Protein AF-A0A8S2A8Z5-F1 (afdb_monomer_lite)

Foldseek 3Di:
DDDDDDDDDDPDDPPPPPPDPPPPPPVFWDDDPPAQQFQHFPVDPHRNPDDPDDQDPVQPDPPPDDDDDDNGDTPCPQVVVCVVNRVDRDRGHWCVSPDVDTD

Sequence (103 aa):
MNNSKKRRTYNEPPRRERKPNTAIANDQLIYLPKEMIGFGVPNRPGLMMNRAVPVPDIACGPPFFYYENVAMAPKGVWATISNHLYDIVPEFVDSKHFCAAAR

Radius of gyration: 22.05 Å; chains: 1; bounding box: 33×82×34 Å

Secondary structure (DSSP, 8-state):
-----------PPPP--------S-GGGB----SS-BTT--TTSS----S-SSPPPGGGSSSSP------SSPBTTHHHHHHHHTTTPPPP-B-GGGTSSS--

Structure (mmCIF, N/CA/C/O backbone):
data_AF-A0A8S2A8Z5-F1
#
_entry.id   AF-A0A8S2A8Z5-F1
#
loop_
_atom_site.group_PDB
_atom_site.id
_atom_site.type_symbol
_atom_site.label_atom_id
_atom_site.label_alt_id
_atom_site.label_comp_id
_atom_site.label_asym_id
_atom_site.label_entity_id
_atom_site.label_seq_id
_atom_site.pdbx_PDB_ins_code
_atom_site.Cartn_x
_atom_site.Cartn_y
_atom_site.Cartn_z
_atom_site.occupancy
_atom_site.B_iso_or_equiv
_atom_site.auth_seq_id
_atom_site.auth_comp_id
_atom_site.auth_asym_id
_atom_site.auth_atom_id
_atom_site.pdbx_PDB_model_num
ATOM 1 N N . MET A 1 1 ? 18.691 63.152 19.638 1.00 37.72 1 MET A N 1
ATOM 2 C CA . MET A 1 1 ? 17.742 62.797 18.559 1.00 37.72 1 MET A CA 1
ATOM 3 C C . MET A 1 1 ? 18.019 61.358 18.143 1.00 37.72 1 MET A C 1
ATOM 5 O O . MET A 1 1 ? 18.866 61.140 17.291 1.00 37.72 1 MET A O 1
ATOM 9 N N . ASN A 1 2 ? 17.369 60.374 18.773 1.00 34.19 2 ASN A N 1
ATOM 10 C CA . ASN A 1 2 ? 17.593 58.959 18.456 1.00 34.19 2 ASN A CA 1
ATOM 11 C C . ASN A 1 2 ? 16.359 58.412 17.739 1.00 34.19 2 ASN A C 1
ATOM 13 O O . ASN A 1 2 ? 15.273 58.336 18.310 1.00 34.19 2 ASN A O 1
ATOM 17 N N . ASN A 1 3 ? 16.535 58.114 16.454 1.00 35.22 3 ASN A N 1
ATOM 18 C CA . ASN A 1 3 ? 15.468 57.763 15.530 1.00 35.22 3 ASN A CA 1
ATOM 19 C C . ASN A 1 3 ? 15.113 56.273 15.677 1.00 35.22 3 ASN A C 1
ATOM 21 O O . ASN A 1 3 ? 15.963 55.398 15.513 1.00 35.22 3 ASN A O 1
ATOM 25 N N . SER A 1 4 ? 13.855 55.990 16.011 1.00 41.72 4 SER A N 1
ATOM 26 C CA . SER A 1 4 ? 13.337 54.645 16.254 1.00 41.72 4 SER A CA 1
ATOM 27 C C . SER A 1 4 ? 13.016 53.942 14.930 1.00 41.72 4 SER A C 1
ATOM 29 O O . SER A 1 4 ? 12.111 54.337 14.198 1.00 41.72 4 SER A O 1
ATOM 31 N N . LYS A 1 5 ? 13.731 52.861 14.600 1.00 48.22 5 LYS A N 1
ATOM 32 C CA . LYS A 1 5 ? 13.345 51.973 13.490 1.00 48.22 5 LYS A CA 1
ATOM 33 C C . LYS A 1 5 ? 12.554 50.789 14.043 1.00 48.22 5 LYS A C 1
ATOM 35 O O . LYS A 1 5 ? 13.109 49.799 14.508 1.00 48.22 5 LYS A O 1
ATOM 40 N N . LYS A 1 6 ? 11.226 50.952 14.015 1.00 43.53 6 LYS A N 1
ATOM 41 C CA . LYS A 1 6 ? 10.204 49.940 14.317 1.00 43.53 6 LYS A CA 1
ATOM 42 C C . LYS A 1 6 ? 10.473 48.639 13.547 1.00 43.53 6 LYS A C 1
ATOM 44 O O . LYS A 1 6 ? 10.480 48.631 12.318 1.00 43.53 6 LYS A O 1
ATOM 49 N N . ARG A 1 7 ? 10.629 47.538 14.286 1.00 43.56 7 ARG A N 1
ATOM 50 C CA . ARG A 1 7 ? 10.547 46.161 13.780 1.00 43.56 7 ARG A CA 1
ATOM 51 C C . ARG A 1 7 ? 9.147 45.927 13.199 1.00 43.56 7 ARG A C 1
ATOM 53 O O . ARG A 1 7 ? 8.162 46.065 13.917 1.00 43.56 7 ARG A O 1
ATOM 60 N N . ARG A 1 8 ? 9.054 45.582 11.912 1.00 41.84 8 ARG A N 1
ATOM 61 C CA . ARG A 1 8 ? 7.843 44.999 11.313 1.00 41.84 8 ARG A CA 1
ATOM 62 C C . ARG A 1 8 ? 7.920 43.484 11.493 1.00 41.84 8 ARG A C 1
ATOM 64 O O . ARG A 1 8 ? 8.573 42.806 10.710 1.00 41.84 8 ARG A O 1
ATOM 71 N N . THR A 1 9 ? 7.300 42.966 12.544 1.00 45.22 9 THR A N 1
ATOM 72 C CA . THR A 1 9 ? 6.952 41.547 12.645 1.00 45.22 9 THR A CA 1
ATOM 73 C C . THR A 1 9 ? 5.734 41.311 11.760 1.00 45.22 9 THR A C 1
ATOM 75 O O . THR A 1 9 ? 4.668 41.873 12.001 1.00 45.22 9 THR A O 1
ATOM 78 N N . TYR A 1 10 ? 5.909 40.541 10.688 1.00 43.34 10 TYR A N 1
ATOM 79 C CA . TYR A 1 10 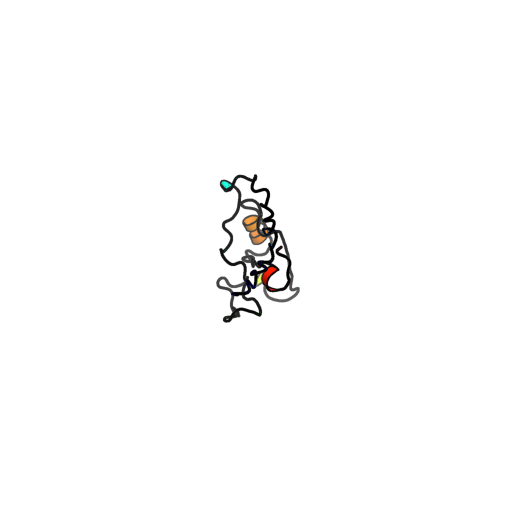? 4.793 40.047 9.891 1.00 43.34 10 TYR A CA 1
ATOM 80 C C . TYR A 1 10 ? 4.011 39.053 10.755 1.00 43.34 10 TYR A C 1
ATOM 82 O O . TYR A 1 10 ? 4.560 38.049 11.200 1.00 43.34 10 TYR A O 1
ATOM 90 N N . ASN A 1 11 ? 2.747 39.368 11.032 1.00 53.38 11 ASN A N 1
ATOM 91 C CA . ASN A 1 11 ? 1.810 38.442 11.656 1.00 53.38 11 ASN A CA 1
ATOM 92 C C . ASN A 1 11 ? 1.487 37.343 10.635 1.00 53.38 11 ASN A C 1
ATOM 94 O O . ASN A 1 11 ? 0.604 37.526 9.796 1.00 53.38 11 ASN A O 1
ATOM 98 N N . GLU A 1 12 ? 2.209 36.224 10.669 1.00 53.59 12 GLU A N 1
ATOM 99 C CA . GLU A 1 12 ? 1.759 35.015 9.979 1.00 53.59 12 GLU A CA 1
ATOM 100 C C . GLU A 1 12 ? 0.487 34.504 10.674 1.00 53.59 12 GLU A C 1
ATOM 102 O O . GLU A 1 12 ? 0.483 34.340 11.899 1.00 53.59 12 GLU A O 1
ATOM 107 N N . PRO A 1 13 ? -0.621 34.278 9.946 1.00 51.59 13 PRO A N 1
ATOM 108 C CA . PRO A 1 13 ? -1.799 33.678 10.546 1.00 51.59 13 PRO A CA 1
ATOM 109 C C . PRO A 1 13 ? -1.473 32.239 10.981 1.00 51.59 13 PRO A C 1
ATOM 111 O O . PRO A 1 13 ? -0.754 31.531 10.269 1.00 51.59 13 PRO A O 1
ATOM 114 N N . PRO A 1 14 ? -2.002 31.776 12.128 1.00 54.38 14 PRO A N 1
ATOM 115 C CA . PRO A 1 14 ? -1.741 30.431 12.618 1.00 54.38 14 PRO A CA 1
ATOM 116 C C . PRO A 1 14 ? -2.168 29.409 11.563 1.00 54.38 14 PRO A C 1
ATOM 118 O O . PRO A 1 14 ? -3.273 29.484 11.013 1.00 54.38 14 PRO A O 1
ATOM 121 N N . ARG A 1 15 ? -1.277 28.452 11.274 1.00 59.84 15 ARG A N 1
ATOM 122 C CA . ARG A 1 15 ? -1.579 27.313 10.403 1.00 59.84 15 ARG A CA 1
ATOM 123 C C . ARG A 1 15 ? -2.863 26.668 10.916 1.00 59.84 15 ARG A C 1
ATOM 125 O O . ARG A 1 15 ? -2.924 26.229 12.061 1.00 59.84 15 ARG A O 1
ATOM 132 N N . ARG A 1 16 ? -3.901 26.634 10.077 1.00 57.25 16 ARG A N 1
ATOM 133 C CA . ARG A 1 16 ? -5.117 25.870 10.361 1.00 57.25 16 ARG A CA 1
ATOM 134 C C . ARG A 1 16 ? -4.736 24.396 10.386 1.00 57.25 16 ARG A C 1
ATOM 136 O O . ARG A 1 16 ? -4.719 23.743 9.346 1.00 57.25 16 ARG A O 1
ATOM 143 N N . GLU A 1 17 ? -4.434 23.880 11.569 1.00 58.16 17 GLU A N 1
ATOM 144 C CA . GLU A 1 17 ? -4.463 22.449 11.821 1.00 58.16 17 GLU A CA 1
ATOM 145 C C . GLU A 1 17 ? -5.900 21.989 11.576 1.00 58.16 17 GLU A C 1
ATOM 147 O O . GLU A 1 17 ? -6.806 22.223 12.379 1.00 58.16 17 GLU A O 1
ATOM 152 N N . ARG A 1 18 ? -6.142 21.385 10.409 1.00 57.41 18 ARG A N 1
ATOM 153 C CA . ARG A 1 18 ? -7.344 20.583 10.211 1.00 57.41 18 ARG A CA 1
ATOM 154 C C . ARG A 1 18 ? -7.235 19.433 11.198 1.00 57.41 18 ARG A C 1
ATOM 156 O O . ARG A 1 18 ? -6.482 18.496 10.961 1.00 57.41 18 ARG A O 1
ATOM 163 N N . LYS A 1 19 ? -7.966 19.524 12.308 1.00 53.50 19 LYS A N 1
ATOM 164 C CA . LYS A 1 19 ? -8.211 18.368 13.162 1.00 53.50 19 LYS A CA 1
ATOM 165 C C . LYS A 1 19 ? -8.945 17.341 12.294 1.00 53.50 19 LYS A C 1
ATOM 167 O O . LYS A 1 19 ? -10.035 17.664 11.816 1.00 53.50 19 LYS A O 1
ATOM 172 N N . PRO A 1 20 ? -8.365 16.164 12.010 1.00 51.81 20 PRO A N 1
ATOM 173 C CA . PRO A 1 20 ? -9.142 15.098 11.407 1.00 51.81 20 PRO A CA 1
ATOM 174 C C . PRO A 1 20 ? -10.270 14.755 12.386 1.00 51.81 20 PRO A C 1
ATOM 176 O O . PRO A 1 20 ? -10.064 14.777 13.599 1.00 51.81 20 PRO A O 1
ATOM 179 N N . ASN A 1 21 ? -11.471 14.498 11.872 1.00 46.06 21 ASN A N 1
ATOM 180 C CA . ASN A 1 21 ? -12.601 14.048 12.681 1.00 46.06 21 ASN A CA 1
ATOM 181 C C . ASN A 1 21 ? -12.297 12.643 13.233 1.00 46.06 21 ASN A C 1
ATOM 183 O O . ASN A 1 21 ? -12.734 11.638 12.683 1.00 46.06 21 ASN A O 1
ATOM 187 N N . THR A 1 22 ? -11.532 12.560 14.319 1.00 51.75 22 THR A N 1
ATOM 188 C CA . THR A 1 22 ? -11.303 11.349 15.114 1.00 51.75 22 THR A CA 1
ATOM 189 C C . THR A 1 22 ? -12.501 11.117 16.032 1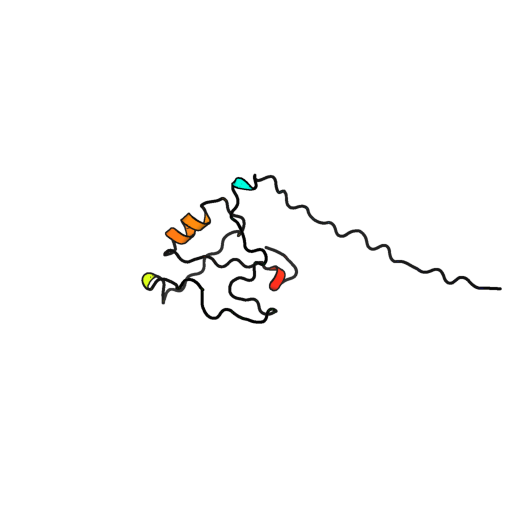.00 51.75 22 THR A C 1
ATOM 191 O O . THR A 1 22 ? -12.424 11.249 17.248 1.00 51.75 22 THR A O 1
ATOM 194 N N . ALA A 1 23 ? -13.646 10.792 15.433 1.00 43.50 23 ALA A N 1
ATOM 195 C CA . ALA A 1 23 ? -14.818 10.276 16.142 1.00 43.50 23 ALA A CA 1
ATOM 196 C C . ALA A 1 23 ? -15.100 8.814 15.755 1.00 43.50 23 ALA A C 1
ATOM 198 O O . ALA A 1 23 ? -16.245 8.375 15.730 1.00 43.50 23 ALA A O 1
ATOM 199 N N . ILE A 1 24 ? -14.048 8.057 15.438 1.00 49.19 24 ILE A N 1
ATOM 200 C CA . ILE A 1 24 ? -14.096 6.597 15.372 1.00 49.19 24 ILE A CA 1
ATOM 201 C C . ILE A 1 24 ? -13.273 6.126 16.562 1.00 49.19 24 ILE A C 1
ATOM 203 O O . ILE A 1 24 ? -12.100 6.476 16.673 1.00 49.19 24 ILE A O 1
ATOM 207 N N . ALA A 1 25 ? -13.920 5.425 17.492 1.00 45.88 25 ALA A N 1
ATOM 208 C CA . ALA A 1 25 ? -13.298 4.910 18.702 1.00 45.88 25 ALA A CA 1
ATOM 209 C C . ALA A 1 25 ? -11.963 4.226 18.360 1.00 45.88 25 ALA A C 1
ATOM 211 O O . ALA A 1 25 ? -11.931 3.286 17.564 1.00 45.88 25 ALA A O 1
ATOM 212 N N . ASN A 1 26 ? -10.872 4.720 18.951 1.00 53.66 26 ASN A N 1
ATOM 213 C CA . ASN A 1 26 ? -9.504 4.261 18.688 1.00 53.66 26 ASN A CA 1
ATOM 214 C C . ASN A 1 26 ? -9.331 2.734 18.842 1.00 53.66 26 ASN A C 1
ATOM 216 O O . ASN A 1 26 ? -8.441 2.165 18.219 1.00 53.66 26 ASN A O 1
ATOM 220 N N . ASP A 1 27 ? -10.209 2.061 19.593 1.00 56.19 27 ASP A N 1
ATOM 221 C CA . ASP A 1 27 ? -10.198 0.606 19.813 1.00 56.19 27 ASP A CA 1
ATOM 222 C C . ASP A 1 27 ? -10.510 -0.239 18.563 1.00 56.19 27 ASP A C 1
ATOM 224 O O . ASP A 1 27 ? -10.260 -1.447 18.547 1.00 56.19 27 ASP A O 1
ATOM 228 N N . GLN A 1 28 ? -11.056 0.375 17.509 1.00 61.28 28 GLN A N 1
ATOM 229 C CA . GLN A 1 28 ? -11.414 -0.292 16.252 1.00 61.28 28 GLN A CA 1
ATOM 230 C C . GLN A 1 28 ? -10.402 -0.044 15.127 1.00 61.28 28 GLN A C 1
ATOM 232 O O . GLN A 1 28 ? -10.585 -0.586 14.044 1.00 61.28 28 GLN A O 1
ATOM 237 N N . LEU A 1 29 ? -9.358 0.765 15.325 1.00 65.62 29 LEU A N 1
ATOM 238 C CA . LEU A 1 29 ? -8.387 1.092 14.274 1.00 65.62 29 LEU A CA 1
ATOM 239 C C . LEU A 1 29 ? -7.102 0.270 14.429 1.00 65.62 29 LEU A C 1
ATOM 241 O O . LEU A 1 29 ? -6.677 -0.061 15.535 1.00 65.62 29 LEU A O 1
ATOM 245 N N . ILE A 1 30 ? -6.487 -0.094 13.304 1.00 76.31 30 ILE A N 1
ATOM 246 C CA . ILE A 1 30 ? -5.209 -0.813 13.304 1.00 76.31 30 ILE A CA 1
ATOM 247 C C . ILE A 1 30 ? -4.051 0.084 13.772 1.00 76.31 30 ILE A C 1
ATOM 249 O O . ILE A 1 30 ? -4.049 1.293 13.534 1.00 76.31 30 ILE A O 1
ATOM 253 N N . TYR A 1 31 ? -3.037 -0.514 14.408 1.00 75.31 31 TYR A N 1
ATOM 254 C CA . TYR A 1 31 ? -1.802 0.192 14.753 1.00 75.31 31 TYR A CA 1
ATOM 255 C C . TYR A 1 31 ? -0.954 0.390 13.491 1.00 75.31 31 TYR A C 1
ATOM 257 O O . TYR A 1 31 ? -0.337 -0.552 12.993 1.00 75.31 31 TYR A O 1
ATOM 265 N N . LEU A 1 32 ? -0.953 1.612 12.961 1.00 84.50 32 LEU A N 1
ATOM 266 C CA . LEU A 1 32 ? -0.121 2.000 11.825 1.00 84.50 32 LEU A CA 1
ATOM 267 C C . LEU A 1 32 ? 1.303 2.361 12.286 1.00 84.50 32 LEU A C 1
ATOM 269 O O . LEU A 1 32 ? 1.475 2.895 13.388 1.00 84.50 32 LEU A O 1
ATOM 273 N N . PRO A 1 33 ? 2.332 2.126 11.451 1.00 85.19 33 PRO A N 1
ATOM 274 C CA . PRO A 1 33 ? 3.681 2.607 11.724 1.00 85.19 33 PRO A CA 1
ATOM 275 C C . PRO A 1 33 ? 3.704 4.123 11.953 1.00 85.19 33 PRO A C 1
ATOM 277 O O . PRO A 1 33 ? 3.043 4.878 11.242 1.00 85.19 33 PRO A O 1
ATOM 280 N N . LYS A 1 34 ? 4.522 4.582 12.909 1.00 83.38 34 LYS A N 1
ATOM 281 C CA . LYS A 1 34 ? 4.683 6.018 13.211 1.00 83.38 34 LYS A CA 1
ATOM 282 C C . LYS A 1 34 ? 5.122 6.827 11.984 1.00 83.38 34 LYS A C 1
ATOM 284 O O . LYS A 1 34 ? 4.716 7.975 11.820 1.00 83.38 34 LYS A O 1
ATOM 289 N N . GLU A 1 35 ? 5.951 6.229 11.132 1.00 86.88 35 GLU A N 1
ATOM 290 C CA . GLU A 1 35 ? 6.344 6.788 9.842 1.00 86.88 35 GLU A CA 1
ATOM 291 C C . GLU A 1 35 ? 5.920 5.832 8.722 1.00 86.88 35 GLU A C 1
ATOM 293 O O . GLU A 1 35 ? 6.455 4.733 8.597 1.00 86.88 35 GLU A O 1
ATOM 298 N N . MET A 1 36 ? 4.951 6.253 7.908 1.00 91.56 36 MET A N 1
ATOM 299 C CA . MET A 1 36 ? 4.447 5.490 6.763 1.00 91.56 36 MET A CA 1
ATOM 300 C C . MET A 1 36 ? 5.332 5.732 5.536 1.00 91.56 36 MET A C 1
ATOM 302 O O . MET A 1 36 ? 4.996 6.520 4.653 1.00 91.56 36 MET A O 1
ATOM 306 N N . ILE A 1 37 ? 6.494 5.084 5.518 1.00 91.69 37 ILE A N 1
ATOM 307 C CA . ILE A 1 37 ? 7.473 5.159 4.419 1.00 91.69 37 ILE A CA 1
ATOM 308 C C . ILE A 1 37 ? 7.487 3.901 3.537 1.00 91.69 37 ILE A C 1
ATOM 310 O O . ILE A 1 37 ? 8.343 3.791 2.663 1.00 91.69 37 ILE A O 1
ATOM 314 N N . GLY A 1 38 ? 6.571 2.956 3.768 1.00 90.75 38 GLY A N 1
ATOM 315 C CA . GLY A 1 38 ? 6.533 1.681 3.053 1.00 90.75 38 GLY A CA 1
ATOM 316 C C . GLY A 1 38 ? 7.853 0.910 3.144 1.00 90.75 38 GLY A C 1
ATOM 317 O O . GLY A 1 38 ? 8.497 0.883 4.195 1.00 90.75 38 GLY A O 1
ATOM 318 N N . PHE A 1 39 ? 8.272 0.316 2.027 1.00 89.62 39 PHE A N 1
ATOM 319 C CA . PHE A 1 39 ? 9.590 -0.305 1.850 1.00 89.62 39 PHE A CA 1
ATOM 320 C C . PHE A 1 39 ? 10.676 0.701 1.436 1.00 89.62 39 PHE A C 1
ATOM 322 O O . PHE A 1 39 ? 11.832 0.335 1.225 1.00 89.62 39 PHE A O 1
ATOM 329 N N . GLY A 1 40 ? 10.344 1.986 1.342 1.00 89.56 40 GLY A N 1
ATOM 330 C CA . GLY A 1 40 ? 11.295 3.046 1.048 1.00 89.56 40 GLY A CA 1
ATOM 331 C C . GLY A 1 40 ? 10.655 4.209 0.303 1.00 89.56 40 GLY A C 1
ATOM 332 O O . GLY A 1 40 ? 9.751 4.039 -0.509 1.00 89.56 40 GLY A O 1
ATOM 333 N N . VAL A 1 41 ? 11.177 5.412 0.546 1.00 90.00 41 VAL A N 1
ATOM 334 C CA . VAL A 1 41 ? 10.797 6.633 -0.178 1.00 90.00 41 VAL A CA 1
ATOM 335 C C . VAL A 1 41 ? 12.052 7.343 -0.696 1.00 90.00 41 VAL A C 1
ATOM 337 O O . VAL A 1 41 ? 13.097 7.254 -0.050 1.00 90.00 41 VAL A O 1
ATOM 340 N N . PRO A 1 42 ? 11.978 8.100 -1.807 1.00 87.69 42 PRO A N 1
ATOM 341 C CA . PRO A 1 42 ? 13.161 8.680 -2.456 1.00 87.69 42 PRO A CA 1
ATOM 342 C C . PRO A 1 42 ? 14.028 9.572 -1.555 1.00 87.69 42 PRO A C 1
ATOM 344 O O . PRO A 1 42 ? 15.242 9.628 -1.715 1.00 87.69 42 PRO A O 1
ATOM 347 N N . ASN A 1 43 ? 13.414 10.256 -0.586 1.00 83.50 43 ASN A N 1
ATOM 348 C CA . ASN A 1 43 ? 14.085 11.226 0.286 1.00 83.50 43 ASN A CA 1
ATOM 349 C C . ASN A 1 43 ? 14.671 10.611 1.572 1.00 83.50 43 ASN A C 1
ATOM 351 O O . ASN A 1 43 ? 15.060 11.352 2.477 1.00 83.50 43 ASN A O 1
ATOM 355 N N . ARG A 1 44 ? 14.696 9.277 1.708 1.00 79.81 44 ARG A N 1
ATOM 356 C CA . ARG A 1 44 ? 15.226 8.591 2.895 1.00 79.81 44 ARG A CA 1
ATOM 357 C C . ARG A 1 44 ? 16.311 7.583 2.500 1.00 79.81 44 ARG A C 1
ATOM 359 O O . ARG A 1 44 ? 16.094 6.792 1.586 1.00 79.81 44 ARG A O 1
ATOM 366 N N . PRO A 1 45 ? 17.472 7.584 3.181 1.00 72.38 45 PRO A N 1
ATOM 367 C CA . PRO A 1 45 ? 18.479 6.551 2.974 1.00 72.38 45 PRO A CA 1
ATOM 368 C C . PRO A 1 45 ? 17.960 5.199 3.483 1.00 72.38 45 PRO A C 1
ATOM 370 O O . PRO A 1 45 ? 17.286 5.145 4.511 1.00 72.38 45 PRO A O 1
ATOM 373 N N . GLY A 1 46 ? 18.303 4.115 2.781 1.00 68.88 46 GLY A N 1
ATOM 374 C CA . GLY A 1 46 ? 17.921 2.750 3.161 1.00 68.88 46 GLY A CA 1
ATOM 375 C C . GLY A 1 46 ? 16.647 2.248 2.482 1.00 68.88 46 GLY A C 1
ATOM 376 O O . GLY A 1 46 ? 15.699 1.872 3.164 1.00 68.88 46 GLY A O 1
ATOM 377 N N . LEU A 1 47 ? 16.633 2.217 1.144 1.00 66.62 47 LEU A N 1
ATOM 378 C CA . LEU A 1 47 ? 15.614 1.475 0.396 1.00 66.62 47 LEU A CA 1
ATOM 379 C C . LEU A 1 47 ? 15.644 0.008 0.850 1.00 66.62 47 LEU A C 1
ATOM 381 O O . LEU A 1 47 ? 16.674 -0.660 0.715 1.00 66.62 47 LEU A O 1
ATOM 385 N N . MET A 1 48 ? 14.536 -0.498 1.393 1.00 70.75 48 MET A N 1
ATOM 386 C CA . MET A 1 48 ? 14.405 -1.917 1.699 1.00 70.75 48 MET A CA 1
ATOM 387 C C . MET A 1 48 ? 14.186 -2.656 0.382 1.00 70.75 48 MET A C 1
ATOM 389 O O . MET A 1 48 ? 13.075 -2.739 -0.128 1.00 70.75 48 MET A O 1
ATOM 393 N N . MET A 1 49 ? 15.263 -3.202 -0.185 1.00 67.38 49 MET A N 1
ATOM 394 C CA . MET A 1 49 ? 15.169 -4.062 -1.373 1.00 67.38 49 MET A CA 1
ATOM 395 C C . MET A 1 49 ? 14.500 -5.406 -1.066 1.00 67.38 49 MET A C 1
ATOM 397 O O . MET A 1 49 ? 13.996 -6.056 -1.974 1.00 67.38 49 MET A O 1
ATOM 401 N N . ASN A 1 50 ? 14.468 -5.801 0.211 1.00 70.31 50 ASN A N 1
ATOM 402 C CA . ASN A 1 50 ? 13.874 -7.049 0.666 1.00 70.31 50 ASN A CA 1
ATOM 403 C C . ASN A 1 50 ? 12.777 -6.776 1.693 1.00 70.31 50 ASN A C 1
ATOM 405 O O . ASN A 1 50 ? 12.966 -6.007 2.640 1.00 70.31 50 ASN A O 1
ATOM 409 N N . ARG A 1 51 ? 11.640 -7.455 1.524 1.00 81.75 51 ARG A N 1
ATOM 410 C CA . ARG A 1 51 ? 10.563 -7.479 2.517 1.00 81.75 51 ARG A CA 1
ATOM 411 C C . ARG A 1 51 ? 11.018 -8.293 3.727 1.00 81.75 51 ARG A C 1
ATOM 413 O O . ARG A 1 51 ? 11.703 -9.299 3.570 1.00 81.75 51 ARG A O 1
ATOM 420 N N . ALA A 1 52 ? 10.586 -7.898 4.924 1.00 79.75 52 ALA A N 1
ATOM 421 C CA . ALA A 1 52 ? 10.821 -8.694 6.131 1.00 79.75 52 ALA A CA 1
ATOM 422 C C . ALA A 1 52 ? 10.097 -10.052 6.075 1.00 79.75 52 ALA A C 1
ATOM 424 O O . ALA A 1 52 ? 10.615 -11.053 6.559 1.00 79.75 52 ALA A O 1
ATOM 425 N N . VAL A 1 53 ? 8.911 -10.074 5.458 1.00 85.69 53 VAL A N 1
ATOM 426 C CA . VAL A 1 53 ? 8.139 -11.288 5.178 1.00 85.69 53 VAL A CA 1
ATOM 427 C C . VAL A 1 53 ? 8.160 -11.523 3.665 1.00 85.69 53 VAL A C 1
ATOM 429 O O . VAL A 1 53 ? 7.729 -10.629 2.925 1.00 85.69 53 VAL A O 1
ATOM 432 N N . PRO A 1 54 ? 8.683 -12.668 3.188 1.00 88.19 54 PRO A N 1
ATOM 433 C CA . PRO A 1 54 ? 8.731 -12.972 1.763 1.00 88.19 54 PRO A CA 1
ATOM 434 C C . PRO A 1 54 ? 7.322 -13.166 1.190 1.00 88.19 54 PRO A C 1
ATOM 436 O O . PRO A 1 54 ? 6.398 -13.567 1.897 1.00 88.19 54 PRO A O 1
ATOM 439 N N . VAL A 1 55 ? 7.162 -12.868 -0.100 1.00 90.62 55 VAL A N 1
ATOM 440 C CA . VAL A 1 55 ? 5.916 -13.137 -0.832 1.00 90.62 55 VAL A CA 1
ATOM 441 C C . VAL A 1 55 ? 5.826 -14.643 -1.102 1.00 90.62 55 VAL A C 1
ATOM 443 O O . VAL A 1 55 ? 6.831 -15.217 -1.524 1.00 90.62 55 VAL A O 1
ATOM 446 N N . PRO A 1 56 ? 4.671 -15.294 -0.875 1.00 92.25 56 PRO A N 1
ATOM 447 C CA . PRO A 1 56 ? 4.515 -16.714 -1.180 1.00 92.25 56 PRO A CA 1
ATOM 448 C C . PRO A 1 56 ? 4.687 -17.026 -2.667 1.00 92.25 56 PRO A C 1
ATOM 450 O O . PRO A 1 56 ? 4.257 -16.251 -3.519 1.00 92.25 56 PRO A O 1
ATOM 453 N N . ASP A 1 57 ? 5.228 -18.205 -2.980 1.00 91.75 57 ASP A N 1
ATOM 454 C CA . ASP A 1 57 ? 5.543 -18.618 -4.357 1.00 91.75 57 ASP A CA 1
ATOM 455 C C . ASP A 1 57 ? 4.332 -18.575 -5.300 1.00 91.75 57 ASP A C 1
ATOM 457 O O . ASP A 1 57 ? 4.475 -18.233 -6.470 1.00 91.75 57 ASP A O 1
ATOM 461 N N . ILE A 1 58 ? 3.126 -18.853 -4.791 1.00 91.00 58 ILE A N 1
ATOM 462 C CA . ILE A 1 58 ? 1.877 -18.790 -5.570 1.00 91.00 58 ILE A CA 1
ATOM 463 C C . ILE A 1 58 ? 1.543 -17.376 -6.069 1.00 91.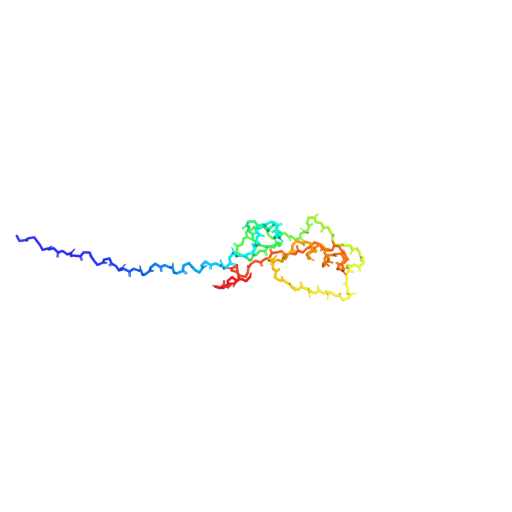00 58 ILE A C 1
ATOM 465 O O . ILE A 1 58 ? 0.843 -17.221 -7.066 1.00 91.00 58 ILE A O 1
ATOM 469 N N . ALA A 1 59 ? 2.043 -16.350 -5.380 1.00 90.81 59 ALA A N 1
ATOM 470 C CA . ALA A 1 59 ? 1.873 -14.948 -5.737 1.00 90.81 59 ALA A CA 1
ATOM 471 C C . ALA A 1 59 ? 3.120 -14.353 -6.413 1.00 90.81 59 ALA A C 1
ATOM 473 O O . ALA A 1 59 ? 3.134 -13.169 -6.756 1.00 90.81 59 ALA A O 1
ATOM 474 N N . CYS A 1 60 ? 4.173 -15.154 -6.597 1.00 91.12 60 CYS A N 1
ATOM 475 C CA . CYS A 1 60 ? 5.379 -14.751 -7.299 1.00 91.12 60 CYS A CA 1
ATOM 476 C C . CYS A 1 60 ? 5.217 -14.966 -8.808 1.00 91.12 60 CYS A C 1
ATOM 478 O O . CYS A 1 60 ? 4.874 -16.048 -9.276 1.00 91.12 60 CYS A O 1
ATOM 480 N N . GLY A 1 61 ? 5.552 -13.935 -9.583 1.00 91.06 61 GLY A N 1
ATOM 481 C CA . GLY A 1 61 ? 5.526 -13.986 -11.042 1.00 91.06 61 GLY A CA 1
ATOM 482 C C . GLY A 1 61 ? 4.261 -13.379 -11.659 1.00 91.06 61 GLY A C 1
ATOM 483 O O . GLY A 1 61 ? 3.476 -12.720 -10.978 1.00 91.06 61 GLY A O 1
ATOM 484 N N . PRO A 1 62 ? 4.105 -13.505 -12.984 1.00 92.88 62 PRO A N 1
ATOM 485 C CA . PRO A 1 62 ? 3.006 -12.883 -13.706 1.00 92.88 62 PRO A CA 1
ATOM 486 C C . PRO A 1 62 ? 1.66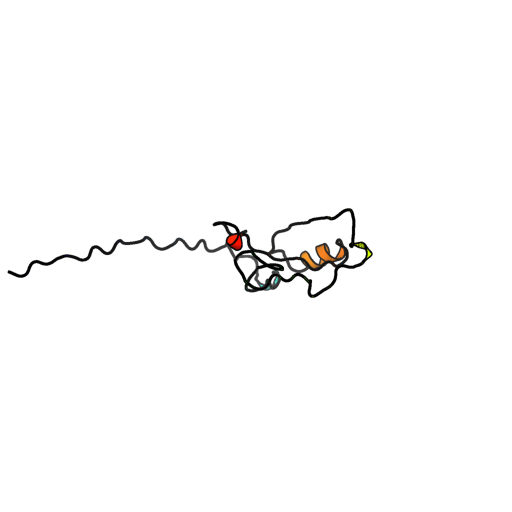2 -13.620 -13.505 1.00 92.88 62 PRO A C 1
ATOM 488 O O . PRO A 1 62 ? 1.651 -14.848 -13.432 1.00 92.88 62 PRO A O 1
ATOM 491 N N . PRO A 1 63 ? 0.522 -12.898 -13.526 1.00 93.31 63 PRO A N 1
ATOM 492 C CA . PRO A 1 63 ? 0.432 -11.444 -13.618 1.00 93.31 63 PRO A CA 1
ATOM 493 C C . PRO A 1 63 ? 0.792 -10.771 -12.286 1.00 93.31 63 PRO A C 1
ATOM 495 O O . PRO A 1 63 ? 0.274 -11.129 -11.231 1.00 93.31 63 PRO A O 1
ATOM 498 N N . PHE A 1 64 ? 1.634 -9.737 -12.350 1.00 93.69 64 PHE A N 1
ATOM 499 C CA . PHE A 1 64 ? 1.842 -8.858 -11.203 1.00 93.69 64 PHE A CA 1
ATOM 500 C C . PHE A 1 64 ? 0.555 -8.080 -10.927 1.00 93.69 64 PHE A C 1
ATOM 502 O O . PHE A 1 64 ? -0.089 -7.593 -11.859 1.00 93.69 64 PHE A O 1
ATOM 509 N N . PHE A 1 65 ? 0.198 -7.932 -9.654 1.00 94.69 65 PHE A N 1
ATOM 510 C CA . PHE A 1 65 ? -0.980 -7.177 -9.242 1.00 94.69 65 PHE A CA 1
ATOM 511 C C . PHE A 1 65 ? -0.618 -6.077 -8.245 1.00 94.69 65 PHE A C 1
ATOM 513 O O . PHE A 1 65 ? 0.394 -6.144 -7.548 1.00 94.69 65 PHE A O 1
ATOM 520 N N . TYR A 1 66 ? -1.474 -5.061 -8.182 1.00 95.50 66 TYR A N 1
ATOM 521 C CA . TYR A 1 66 ? -1.382 -3.966 -7.228 1.00 95.50 66 TYR A CA 1
ATOM 522 C C . TYR A 1 66 ? -2.784 -3.643 -6.718 1.00 95.50 66 TYR A C 1
ATOM 524 O O . TYR A 1 66 ? -3.705 -3.444 -7.510 1.00 95.50 66 TYR A O 1
ATOM 532 N N . TYR A 1 67 ? -2.938 -3.616 -5.400 1.00 96.81 67 TYR A N 1
ATOM 533 C CA . TYR A 1 67 ? -4.181 -3.277 -4.722 1.00 96.81 67 TYR A CA 1
ATOM 534 C C . TYR A 1 67 ? -3.900 -2.169 -3.710 1.00 96.81 67 TYR A C 1
ATOM 536 O O . TYR A 1 67 ? -2.929 -2.249 -2.957 1.00 96.81 67 TYR A O 1
ATOM 544 N N . GLU A 1 68 ? -4.752 -1.149 -3.695 1.00 96.19 68 GLU A N 1
ATOM 545 C CA . GLU A 1 68 ? -4.665 -0.011 -2.784 1.00 96.19 68 GLU A CA 1
ATOM 546 C C . GLU A 1 68 ? -5.951 0.094 -1.967 1.00 96.19 68 GLU A C 1
ATOM 548 O O . GLU A 1 68 ? -7.040 -0.243 -2.435 1.00 96.19 68 GLU A O 1
ATOM 553 N N . ASN A 1 69 ? -5.797 0.527 -0.720 1.00 95.31 69 ASN A N 1
ATOM 554 C CA . ASN A 1 69 ? -6.894 0.834 0.177 1.00 95.31 69 ASN A CA 1
ATOM 555 C C . ASN A 1 69 ? -6.418 1.843 1.230 1.00 95.31 69 ASN A C 1
ATOM 557 O O . ASN A 1 69 ? -5.228 1.920 1.547 1.00 95.31 69 ASN A O 1
ATOM 561 N N . VAL A 1 70 ? -7.369 2.544 1.851 1.00 92.75 70 VAL A N 1
ATOM 562 C CA . VAL A 1 70 ? -7.093 3.519 2.910 1.00 92.75 70 VAL A CA 1
ATOM 563 C C . VAL A 1 70 ? -6.357 2.853 4.075 1.00 92.75 70 VAL A C 1
ATOM 565 O O . VAL A 1 70 ? -6.823 1.862 4.641 1.00 92.75 70 VAL A O 1
ATOM 568 N N . ALA A 1 71 ? -5.223 3.435 4.477 1.00 92.06 71 ALA A N 1
ATOM 569 C CA . ALA A 1 71 ? -4.393 2.898 5.554 1.00 92.06 71 ALA A CA 1
ATOM 570 C C . ALA A 1 71 ? -5.172 2.756 6.874 1.00 92.06 71 ALA A C 1
ATOM 572 O O . ALA A 1 71 ? -5.118 1.715 7.529 1.00 92.06 71 ALA A O 1
ATOM 573 N N . MET A 1 72 ? -5.956 3.777 7.233 1.00 89.88 72 MET A N 1
ATOM 574 C CA . MET A 1 72 ? -6.835 3.780 8.406 1.00 89.88 72 MET A CA 1
ATOM 575 C C . MET A 1 72 ? -8.131 2.994 8.156 1.00 89.88 72 MET A C 1
ATOM 577 O O . MET A 1 72 ? -9.218 3.565 8.086 1.00 89.88 72 MET A O 1
ATOM 581 N N . ALA A 1 73 ? -8.016 1.674 8.033 1.00 90.38 73 ALA A N 1
ATOM 582 C CA . ALA A 1 73 ? -9.163 0.777 7.945 1.00 90.38 73 ALA A CA 1
ATOM 583 C C . ALA A 1 73 ? -9.567 0.232 9.333 1.00 90.38 73 ALA A C 1
ATOM 585 O O . ALA A 1 73 ? -8.719 0.133 10.230 1.00 90.38 73 ALA A O 1
ATOM 586 N N . PRO A 1 74 ? -10.840 -0.169 9.518 1.00 91.19 74 PRO A N 1
ATOM 587 C CA . PRO A 1 74 ? -11.266 -0.892 10.708 1.00 91.19 74 PRO A CA 1
ATOM 588 C C . PRO A 1 74 ? -10.446 -2.164 10.953 1.00 91.19 74 PRO A C 1
ATOM 590 O O . PRO A 1 74 ? -9.913 -2.799 10.036 1.00 91.19 74 PRO A O 1
ATOM 593 N N . LYS A 1 75 ? -10.368 -2.566 12.217 1.00 88.38 75 LYS A N 1
ATOM 594 C CA . LYS A 1 75 ? -9.651 -3.752 12.668 1.00 88.38 75 LYS A CA 1
ATOM 595 C C . LYS A 1 75 ? -10.180 -4.988 11.943 1.00 88.38 75 LYS A C 1
ATOM 597 O O . LYS A 1 75 ? -11.381 -5.191 11.818 1.00 88.38 75 LYS A O 1
ATOM 602 N N . GLY A 1 76 ? -9.259 -5.817 11.459 1.00 90.19 76 GLY A N 1
ATOM 603 C CA . GLY A 1 76 ? -9.580 -7.041 10.721 1.00 90.19 76 GLY A CA 1
ATOM 604 C C . GLY A 1 76 ? -9.786 -6.853 9.215 1.00 90.19 76 GLY A C 1
ATOM 605 O O . GLY A 1 76 ? -9.661 -7.832 8.484 1.00 90.19 76 GLY A O 1
ATOM 606 N N . VAL A 1 77 ? -9.995 -5.626 8.717 1.00 93.62 77 VAL A N 1
ATOM 607 C CA . VAL A 1 77 ? -10.118 -5.378 7.267 1.00 93.62 77 VAL A CA 1
ATOM 608 C C . VAL A 1 77 ? -8.826 -5.748 6.545 1.00 93.62 77 VAL A C 1
ATOM 610 O O . VAL A 1 77 ? -8.856 -6.550 5.619 1.00 93.62 77 VAL A O 1
ATOM 613 N N . TRP A 1 78 ? -7.677 -5.265 7.024 1.00 93.56 78 TRP A N 1
ATOM 614 C CA . TRP A 1 78 ? -6.380 -5.633 6.446 1.00 93.56 78 TRP A CA 1
ATOM 615 C C . TRP A 1 78 ? -6.066 -7.125 6.571 1.00 93.56 78 TRP A C 1
ATOM 617 O O . TRP A 1 78 ? -5.548 -7.703 5.627 1.00 93.56 78 TRP A O 1
ATOM 627 N N . ALA A 1 79 ? -6.442 -7.768 7.682 1.00 92.69 79 ALA A N 1
ATOM 628 C CA . ALA A 1 79 ? -6.282 -9.216 7.832 1.00 92.69 79 ALA A CA 1
ATOM 629 C C . ALA A 1 79 ? -7.119 -9.983 6.795 1.00 92.69 79 ALA A C 1
ATOM 631 O O . ALA A 1 79 ? -6.649 -10.948 6.204 1.00 92.69 79 ALA A O 1
ATOM 632 N N . THR A 1 80 ? -8.337 -9.508 6.526 1.00 95.62 80 THR A N 1
ATOM 633 C CA . THR A 1 80 ? -9.212 -10.078 5.498 1.00 95.62 80 THR A CA 1
ATOM 634 C C . THR A 1 80 ? -8.618 -9.873 4.107 1.00 95.62 80 THR A C 1
ATOM 636 O O . THR A 1 80 ? -8.559 -10.824 3.337 1.00 95.62 80 THR A O 1
ATOM 639 N N . ILE A 1 81 ? -8.146 -8.663 3.791 1.00 95.62 81 ILE A N 1
ATOM 640 C CA . ILE A 1 81 ? -7.518 -8.344 2.501 1.00 95.62 81 ILE A CA 1
ATOM 641 C C . ILE A 1 81 ? -6.281 -9.218 2.279 1.00 95.62 81 ILE A C 1
ATOM 643 O O . ILE A 1 81 ? -6.193 -9.869 1.245 1.00 95.62 81 ILE A O 1
ATOM 647 N N . SER A 1 82 ? -5.369 -9.289 3.253 1.00 93.69 82 SER A N 1
ATOM 648 C CA . SER A 1 82 ? -4.172 -10.131 3.157 1.00 93.69 82 SER A CA 1
ATOM 649 C C . SER A 1 82 ? -4.531 -11.600 2.944 1.00 93.69 82 SER A C 1
ATOM 651 O O . SER A 1 82 ? -3.997 -12.201 2.022 1.00 93.69 82 SER A O 1
ATOM 653 N N . ASN A 1 83 ? -5.496 -12.149 3.689 1.00 95.69 83 ASN A N 1
ATOM 654 C CA . ASN A 1 83 ? -5.944 -13.537 3.516 1.00 95.69 83 ASN A CA 1
ATOM 655 C C . ASN A 1 83 ? -6.466 -13.827 2.091 1.00 95.69 83 ASN A C 1
ATOM 657 O O . ASN A 1 83 ? -6.214 -14.888 1.533 1.00 95.69 83 ASN A O 1
ATOM 661 N N . HIS A 1 84 ? -7.159 -12.872 1.460 1.00 96.25 84 HIS A N 1
ATOM 662 C CA . HIS A 1 84 ? -7.619 -13.024 0.070 1.00 96.25 84 HIS A CA 1
ATOM 663 C C . HIS A 1 84 ? -6.513 -12.771 -0.966 1.00 96.25 84 HIS A C 1
ATOM 665 O O . HIS A 1 84 ? -6.642 -13.190 -2.114 1.00 96.25 84 HIS A O 1
ATOM 671 N N . LEU A 1 85 ? -5.441 -12.081 -0.578 1.00 95.81 85 LEU A N 1
ATOM 672 C CA . LEU A 1 85 ? -4.307 -11.719 -1.427 1.00 95.81 85 LEU A CA 1
ATOM 673 C C . LEU A 1 85 ? -3.054 -12.509 -1.035 1.00 95.81 85 LEU A C 1
ATOM 675 O O . LEU A 1 85 ? -1.967 -11.942 -0.924 1.00 95.81 85 LEU A O 1
ATOM 679 N N . TYR A 1 86 ? -3.214 -13.822 -0.848 1.00 95.00 86 TYR A N 1
ATOM 680 C CA . TYR A 1 86 ? -2.121 -14.777 -0.626 1.00 95.00 86 TYR A CA 1
ATOM 681 C C . TYR A 1 86 ? -1.261 -14.471 0.604 1.00 95.00 86 TYR A C 1
ATOM 683 O O . TYR A 1 86 ? -0.043 -14.606 0.558 1.00 95.00 86 TYR A O 1
ATOM 691 N N . ASP A 1 87 ? -1.876 -13.990 1.680 1.00 93.62 87 ASP A N 1
ATOM 692 C CA . ASP A 1 87 ? -1.206 -13.619 2.930 1.00 93.62 87 ASP A CA 1
ATOM 693 C C . ASP A 1 87 ? -0.070 -12.597 2.754 1.00 93.62 87 ASP A C 1
ATOM 695 O O . ASP A 1 87 ? 0.840 -12.481 3.580 1.00 93.62 87 ASP A O 1
ATOM 699 N N . ILE A 1 88 ? -0.126 -11.798 1.683 1.00 93.38 88 ILE A N 1
ATOM 700 C CA . ILE A 1 88 ? 0.858 -10.748 1.449 1.00 93.38 88 ILE A CA 1
ATOM 701 C C . ILE A 1 88 ? 0.643 -9.627 2.469 1.00 93.38 88 ILE A C 1
ATOM 703 O O . ILE A 1 88 ? -0.440 -9.045 2.595 1.00 93.38 88 ILE A O 1
ATOM 707 N N . VAL A 1 89 ? 1.714 -9.296 3.190 1.00 91.62 89 VAL A N 1
ATOM 708 C CA . VAL A 1 89 ? 1.741 -8.174 4.137 1.00 91.62 89 VAL A CA 1
ATOM 709 C C . VAL A 1 89 ? 1.617 -6.855 3.366 1.00 91.62 89 VAL A C 1
ATOM 711 O O . VAL A 1 89 ? 2.415 -6.643 2.457 1.00 91.62 89 VAL A O 1
ATOM 714 N N . PRO A 1 90 ? 0.684 -5.949 3.702 1.00 92.62 90 PRO A N 1
ATOM 715 C CA . PRO A 1 90 ? 0.518 -4.686 2.987 1.00 92.62 90 PRO A CA 1
ATOM 716 C C . PRO A 1 90 ? 1.700 -3.730 3.202 1.00 92.62 90 PRO A C 1
ATOM 718 O O . PRO A 1 90 ? 2.384 -3.766 4.226 1.00 92.62 90 PRO A O 1
ATOM 721 N N . GLU A 1 91 ? 1.909 -2.837 2.238 1.00 92.81 91 GLU A N 1
ATOM 722 C CA . GLU A 1 91 ? 2.843 -1.719 2.350 1.00 92.81 91 GLU A CA 1
ATOM 723 C C . GLU A 1 91 ? 2.073 -0.444 2.714 1.00 92.81 91 GLU A C 1
ATOM 725 O O . GLU A 1 91 ? 1.171 -0.032 1.989 1.00 92.81 91 GLU A O 1
ATOM 730 N N . PHE A 1 92 ? 2.434 0.197 3.829 1.00 92.88 92 PHE A N 1
ATOM 731 C CA . PHE A 1 92 ? 1.813 1.449 4.265 1.00 92.88 92 PHE A CA 1
ATOM 732 C C . PHE A 1 92 ? 2.719 2.639 3.965 1.00 92.88 92 PHE A C 1
ATOM 734 O O . PHE A 1 92 ? 3.780 2.790 4.577 1.00 92.88 92 PHE A O 1
ATOM 741 N N . VAL A 1 93 ? 2.270 3.514 3.067 1.00 92.56 93 VAL A N 1
ATOM 742 C CA . VAL A 1 93 ? 3.015 4.702 2.650 1.00 92.56 93 VAL A CA 1
ATOM 743 C C . VAL A 1 93 ? 2.112 5.935 2.608 1.00 92.56 93 VAL A C 1
ATOM 745 O O . VAL A 1 93 ? 0.985 5.859 2.136 1.00 92.56 93 VAL A O 1
ATOM 748 N N . ASP A 1 94 ? 2.603 7.064 3.119 1.00 93.69 94 ASP A N 1
ATOM 749 C CA . ASP A 1 94 ? 1.910 8.358 3.076 1.00 93.69 94 ASP A CA 1
ATOM 750 C C . ASP A 1 94 ? 2.432 9.189 1.897 1.00 93.69 94 ASP A C 1
ATOM 752 O O . ASP A 1 94 ? 3.644 9.374 1.713 1.00 93.69 94 ASP A O 1
ATOM 756 N N . SER A 1 95 ? 1.511 9.739 1.103 1.00 94.12 95 SER A N 1
ATO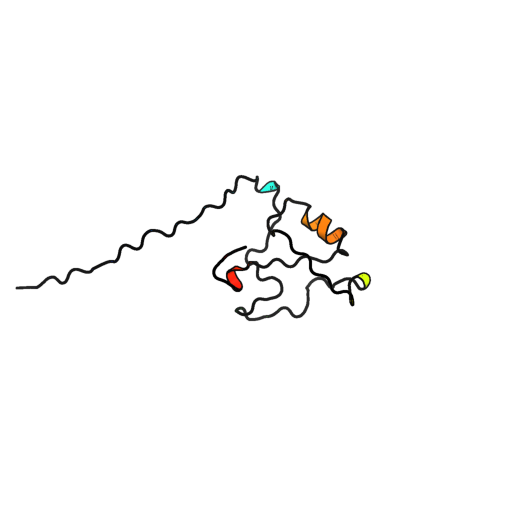M 757 C CA . SER A 1 95 ? 1.860 10.526 -0.080 1.00 94.12 95 SER A CA 1
ATOM 758 C C . SER A 1 95 ? 2.599 11.832 0.227 1.00 94.12 95 SER A C 1
ATOM 760 O O . SER A 1 95 ? 3.211 12.392 -0.685 1.00 94.12 95 SER A O 1
ATOM 762 N N . LYS A 1 96 ? 2.645 12.293 1.487 1.00 93.31 96 LYS A N 1
ATOM 763 C CA . LYS A 1 96 ? 3.432 13.475 1.900 1.00 93.31 96 LYS A CA 1
ATOM 764 C C . LYS A 1 96 ? 4.922 13.376 1.562 1.00 93.31 96 LYS A C 1
ATOM 766 O O . LYS A 1 96 ? 5.627 14.381 1.537 1.00 93.31 96 LYS A O 1
ATOM 771 N N . HIS A 1 97 ? 5.422 12.158 1.357 1.00 91.56 97 HIS A N 1
ATOM 772 C CA . HIS A 1 97 ? 6.809 11.914 0.972 1.00 91.56 97 HIS A CA 1
ATOM 773 C C . HIS A 1 97 ? 7.066 12.145 -0.525 1.00 91.56 97 HIS A C 1
ATOM 775 O O . HIS A 1 97 ? 8.223 12.268 -0.925 1.00 91.56 97 HIS A O 1
ATOM 781 N N . PHE A 1 98 ? 6.003 12.245 -1.329 1.00 92.12 98 PHE A N 1
ATOM 782 C CA . PHE A 1 98 ? 6.049 12.408 -2.783 1.00 92.12 98 PHE A CA 1
ATOM 783 C C . PHE A 1 98 ? 5.430 13.727 -3.255 1.00 92.12 98 PHE A C 1
ATOM 785 O O . PHE A 1 98 ? 5.797 14.235 -4.312 1.00 92.12 98 PHE A O 1
ATOM 792 N N . CYS A 1 99 ? 4.493 14.300 -2.498 1.00 94.31 99 CYS A N 1
ATOM 793 C CA . CYS A 1 99 ? 3.835 15.553 -2.850 1.00 94.31 99 CYS A CA 1
ATOM 794 C C . CYS A 1 99 ? 3.455 16.381 -1.612 1.00 94.31 99 CYS A C 1
ATOM 796 O O . CYS A 1 99 ? 3.633 15.965 -0.472 1.00 94.31 99 CYS A O 1
ATOM 798 N N . ALA A 1 100 ? 2.907 17.577 -1.838 1.00 95.50 100 ALA A N 1
ATOM 799 C CA . ALA A 1 100 ? 2.483 18.487 -0.770 1.00 95.50 100 ALA A CA 1
ATOM 800 C C . ALA A 1 100 ? 1.161 18.084 -0.074 1.00 95.50 100 ALA A C 1
ATOM 802 O O . ALA A 1 100 ? 0.683 18.818 0.790 1.00 95.50 100 ALA A O 1
ATOM 803 N N . ALA A 1 101 ? 0.549 16.956 -0.452 1.00 94.31 101 ALA A N 1
ATOM 804 C CA . ALA A 1 101 ? -0.704 16.459 0.113 1.00 94.31 101 ALA A CA 1
ATOM 805 C C . ALA A 1 101 ? -0.493 15.102 0.802 1.00 94.31 101 ALA A C 1
ATOM 807 O O . ALA A 1 101 ? 0.164 14.222 0.249 1.00 94.31 101 ALA A O 1
ATOM 808 N N . ALA A 1 102 ? -1.079 14.933 1.988 1.00 92.31 102 ALA A N 1
ATOM 809 C CA . ALA A 1 102 ? -1.128 13.653 2.693 1.00 92.31 102 ALA A CA 1
ATOM 810 C C . ALA A 1 102 ? -2.370 12.858 2.266 1.00 92.31 102 ALA A C 1
ATOM 812 O O . ALA A 1 102 ? -3.442 13.448 2.069 1.00 92.31 102 ALA A O 1
ATOM 813 N N . ARG A 1 103 ? -2.206 11.546 2.120 1.00 88.62 103 ARG A N 1
ATOM 814 C CA . ARG A 1 103 ? -3.248 10.569 1.793 1.00 88.62 103 ARG A CA 1
ATOM 815 C C . ARG A 1 103 ? -2.989 9.297 2.578 1.00 88.62 103 ARG A C 1
ATOM 817 O O . ARG A 1 103 ? -1.792 8.970 2.744 1.00 88.62 103 ARG A O 1
#

InterPro domains:
  IPR030380 SAM-dependent methyltransferase DRM [PS51680] (49-103)
  IPR050390 DNA Cytosine-5 Methyltransferase [PTHR23068] (4-103)

Organism: Arabidopsis arenosa (NCBI:txid38785)

pLDDT: me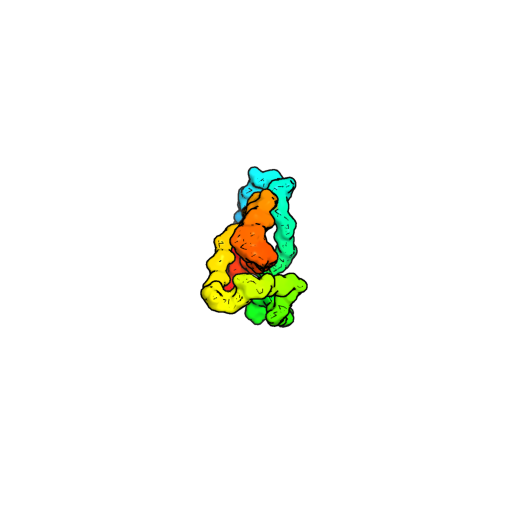an 78.01, std 19.29, range [34.19, 96.81]